Protein AF-A7BBU7-F1 (afdb_monomer_lite)

Sequence (141 aa):
MKSNTLKRTVIWMRGGRGLTESNDAAGSLNRAQTATRWTDEQGAQDFRNSAVRFFDSVDEMLADERAIFDTFQMNLADAVREAVNSEEANASVLEAINRALQSDPSVAVASSTAGTTSAPSAAPSTQPDDAPTAAGAMPEF

Foldseek 3Di:
DVVVVVVVVVVLVVVLVVLVVQLVVLVVVLVVLVDPPFDPDPVSVVVSVVSNVVSVVVNVVSVVVSVVSVVVVVVVVVVVVVVVVVVVVVVVLVVVLVVCVVVDVVVSVVSVVVPPPDDPPPDPDPDPPDDDDPPDDDDDD

Radius of gyration: 27.71 Å; chains: 1; bounding box: 63×30×77 Å

Organism: NCBI:txid411466

Secondary structure (DSSP, 8-state):
-HHHHHHHHHHHHHHHHHHHHHHHHHHHHHHHHHSS---S-HHHHHHHHHHHHHHHHHHHHHHHHHHHHHHHHHHHHHHHHHHHHHHHHHHHHHHHHHHHHHH-HHHHHHHHHHT---------------PPP-S--PPP-

pLDDT: mean 73.28, std 18.86, range [36.81, 94.38]

Structure (mmCIF, N/CA/C/O backbone):
data_AF-A7BBU7-F1
#
_entry.id   AF-A7BBU7-F1
#
loop_
_atom_site.group_PDB
_atom_site.id
_atom_site.type_symbol
_atom_site.label_atom_id
_atom_site.label_alt_id
_atom_site.label_comp_id
_atom_site.label_asym_id
_atom_site.label_entity_id
_atom_site.label_seq_id
_atom_site.pdbx_PDB_ins_code
_atom_site.Cartn_x
_atom_site.Cartn_y
_atom_site.Cartn_z
_atom_site.occupancy
_atom_site.B_iso_or_equiv
_atom_site.auth_seq_id
_atom_site.auth_comp_id
_atom_site.auth_asym_id
_atom_site.auth_atom_id
_atom_site.pdbx_PDB_model_num
ATOM 1 N N . MET A 1 1 ? -24.772 9.817 11.654 1.00 53.22 1 MET A N 1
ATOM 2 C CA . MET A 1 1 ? -23.517 9.024 11.605 1.00 53.22 1 MET A CA 1
ATOM 3 C C . MET A 1 1 ? -23.318 8.226 10.311 1.00 53.22 1 MET A C 1
ATOM 5 O O . MET A 1 1 ? -22.295 8.439 9.676 1.00 53.22 1 MET A O 1
ATOM 9 N N . LYS A 1 2 ? -24.272 7.400 9.843 1.00 51.81 2 LYS A N 1
ATOM 10 C CA . LYS A 1 2 ? -24.109 6.500 8.666 1.00 51.81 2 LYS A CA 1
ATOM 11 C C . LYS A 1 2 ? -23.491 7.117 7.391 1.00 51.81 2 LYS A C 1
ATOM 13 O O . LYS A 1 2 ? -22.656 6.485 6.756 1.00 51.81 2 LYS A O 1
ATOM 18 N N . SER A 1 3 ? -23.854 8.352 7.031 1.00 56.12 3 SER A N 1
ATOM 19 C CA . SER A 1 3 ? -23.372 9.011 5.798 1.00 56.12 3 SER A CA 1
ATOM 20 C C . SER A 1 3 ? -21.862 9.313 5.801 1.00 56.12 3 SER A C 1
ATOM 22 O O . SER A 1 3 ? -21.212 9.262 4.759 1.00 56.12 3 SER A O 1
ATOM 24 N N . ASN A 1 4 ? -21.271 9.573 6.972 1.00 57.69 4 ASN A N 1
ATOM 25 C CA . ASN A 1 4 ? -19.842 9.884 7.085 1.00 57.69 4 ASN A CA 1
ATOM 26 C C . ASN A 1 4 ? -18.980 8.608 7.006 1.00 57.69 4 ASN A C 1
ATOM 28 O O . ASN A 1 4 ? -17.923 8.597 6.380 1.00 57.69 4 ASN A O 1
ATOM 32 N N . THR A 1 5 ? -19.490 7.503 7.554 1.00 61.53 5 THR A N 1
ATOM 33 C CA . THR A 1 5 ? -18.863 6.176 7.486 1.00 61.53 5 THR A CA 1
ATOM 34 C C . THR A 1 5 ? -18.772 5.673 6.045 1.00 61.53 5 THR A C 1
ATOM 36 O O . THR A 1 5 ? -17.697 5.289 5.601 1.00 61.53 5 THR A O 1
ATOM 39 N N . LEU A 1 6 ? -19.861 5.784 5.276 1.00 64.38 6 LEU A N 1
ATOM 40 C CA . LEU A 1 6 ? -19.902 5.400 3.858 1.00 64.38 6 LEU A CA 1
ATOM 41 C C . LEU A 1 6 ? -18.917 6.203 2.994 1.00 64.38 6 LEU A C 1
ATOM 43 O O . LEU A 1 6 ? -18.191 5.624 2.187 1.00 64.38 6 LEU A O 1
ATOM 47 N N . LYS A 1 7 ? -18.852 7.528 3.181 1.00 68.81 7 LYS A N 1
ATOM 48 C CA . LYS A 1 7 ? -17.914 8.387 2.437 1.00 68.81 7 LYS A CA 1
ATOM 49 C C . LYS A 1 7 ? -16.459 8.049 2.743 1.00 68.81 7 LYS A C 1
ATOM 51 O O . LYS A 1 7 ? -15.654 7.974 1.817 1.00 68.81 7 LYS A O 1
ATOM 56 N N . ARG A 1 8 ? -16.135 7.791 4.015 1.00 64.50 8 ARG A N 1
ATOM 57 C CA . ARG A 1 8 ? -14.805 7.320 4.415 1.00 64.50 8 ARG A CA 1
ATOM 58 C C . ARG A 1 8 ? -14.486 6.013 3.697 1.00 64.50 8 ARG A C 1
ATOM 60 O O . ARG A 1 8 ? -13.502 5.974 2.969 1.00 64.50 8 ARG A O 1
ATOM 67 N N . THR A 1 9 ? -15.325 4.9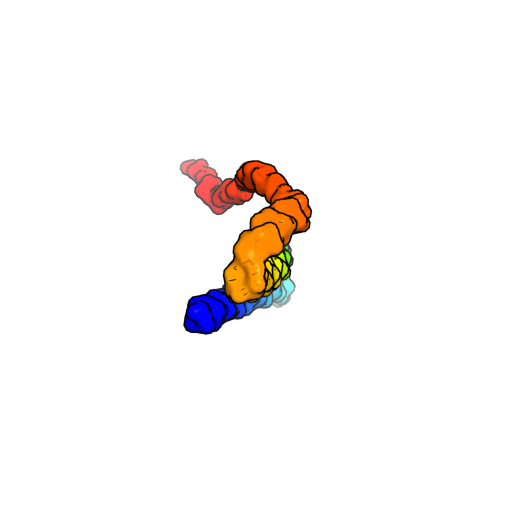85 3.815 1.00 69.25 9 THR A N 1
ATOM 68 C CA . THR A 1 9 ? -15.078 3.669 3.197 1.00 69.25 9 THR A CA 1
ATOM 69 C C . THR A 1 9 ? -14.809 3.754 1.690 1.00 69.25 9 THR A C 1
ATOM 71 O O . THR A 1 9 ? -13.935 3.052 1.194 1.00 69.25 9 THR A O 1
ATOM 74 N N . VAL A 1 10 ? -15.490 4.641 0.955 1.00 71.06 10 VAL A N 1
ATOM 75 C CA . VAL A 1 10 ? -15.272 4.824 -0.494 1.00 71.06 10 VAL A CA 1
ATOM 76 C C . VAL A 1 10 ? -13.920 5.471 -0.815 1.00 71.06 10 VAL A C 1
ATOM 78 O O . VAL A 1 10 ? -13.243 5.018 -1.738 1.00 71.06 10 VAL A O 1
ATOM 81 N N . ILE A 1 11 ? -13.510 6.499 -0.066 1.00 75.88 11 ILE A N 1
ATOM 82 C CA . ILE A 1 11 ? -12.192 7.137 -0.237 1.00 75.88 11 ILE A CA 1
ATOM 83 C C . ILE A 1 11 ? -11.077 6.130 0.092 1.00 75.88 11 ILE A C 1
ATOM 85 O O . ILE A 1 11 ? -10.124 5.999 -0.672 1.00 75.88 11 ILE A O 1
ATOM 89 N N . TRP A 1 12 ? -11.260 5.339 1.154 1.00 69.50 12 TRP A N 1
ATOM 90 C CA . TRP A 1 12 ? -10.340 4.275 1.576 1.00 69.50 12 TRP A CA 1
ATOM 91 C C . TRP A 1 12 ? -10.154 3.186 0.516 1.00 69.50 12 TRP A C 1
ATOM 93 O O . TRP A 1 12 ? -9.029 2.856 0.147 1.00 69.50 12 TRP A O 1
ATOM 103 N N . MET A 1 13 ? -11.255 2.673 -0.036 1.00 73.69 13 MET A N 1
ATOM 104 C CA . MET A 1 13 ? -11.215 1.638 -1.073 1.00 73.69 13 MET A CA 1
ATOM 105 C C . MET A 1 13 ? -10.573 2.137 -2.374 1.00 73.69 13 MET A C 1
ATOM 107 O O . MET A 1 13 ? -10.028 1.349 -3.143 1.00 73.69 13 MET A O 1
ATOM 111 N N . ARG A 1 14 ? -10.660 3.444 -2.642 1.00 77.31 14 ARG A N 1
ATOM 112 C CA . ARG A 1 14 ? -10.045 4.066 -3.815 1.00 77.31 14 ARG A CA 1
ATOM 113 C C . ARG A 1 14 ? -8.532 4.234 -3.647 1.00 77.31 14 ARG A C 1
ATOM 115 O O . ARG A 1 14 ? -7.822 4.003 -4.616 1.00 77.31 14 ARG A O 1
ATOM 122 N N . GLY A 1 15 ? -8.054 4.561 -2.442 1.00 77.75 15 GLY A N 1
ATOM 123 C CA . GLY A 1 15 ? -6.620 4.668 -2.137 1.00 77.75 15 GLY A CA 1
ATOM 124 C C . GLY A 1 15 ? -5.871 3.342 -2.306 1.00 77.75 15 GLY A C 1
ATOM 125 O O . GLY A 1 15 ?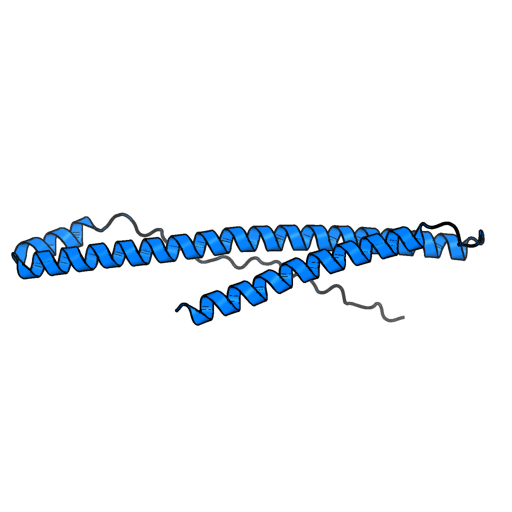 -4.935 3.266 -3.095 1.00 77.75 15 GLY A O 1
ATOM 126 N N . GLY A 1 16 ? -6.347 2.269 -1.660 1.00 81.00 16 GLY A N 1
ATOM 127 C CA . GLY A 1 16 ? -5.706 0.946 -1.758 1.00 81.00 16 GLY A CA 1
ATOM 128 C C . GLY A 1 16 ? -5.730 0.346 -3.172 1.00 81.00 16 GLY A C 1
ATOM 129 O O . GLY A 1 16 ? -4.763 -0.284 -3.606 1.00 81.00 16 GLY A O 1
ATOM 130 N N . ARG A 1 17 ? -6.804 0.590 -3.941 1.00 83.50 17 ARG A N 1
ATOM 131 C CA . ARG A 1 17 ? -6.847 0.213 -5.364 1.00 83.50 17 ARG A CA 1
ATOM 132 C C . ARG A 1 17 ? -5.833 0.994 -6.197 1.00 83.50 17 ARG A C 1
ATOM 134 O O . ARG A 1 17 ? -5.116 0.375 -6.969 1.00 83.50 17 ARG A O 1
ATOM 141 N N . GLY A 1 18 ? -5.717 2.306 -5.991 1.00 85.12 18 GLY A N 1
ATOM 142 C CA . GLY A 1 18 ? -4.743 3.130 -6.712 1.00 85.12 18 GLY A CA 1
ATOM 143 C C . GLY A 1 18 ? -3.292 2.702 -6.473 1.00 85.12 18 GLY A C 1
ATOM 144 O O . GLY A 1 18 ? -2.512 2.659 -7.421 1.00 85.12 18 GLY A O 1
ATOM 145 N N . LEU A 1 19 ? -2.939 2.319 -5.239 1.00 86.06 19 LEU A N 1
ATOM 146 C CA . LEU A 1 19 ? -1.612 1.766 -4.928 1.00 86.06 19 LEU A CA 1
ATOM 147 C C . LEU A 1 19 ? -1.361 0.437 -5.651 1.00 86.06 19 LEU A C 1
ATOM 149 O O . LEU A 1 19 ? -0.297 0.249 -6.232 1.00 86.06 19 LEU A O 1
ATOM 153 N N . THR A 1 20 ? -2.359 -0.452 -5.676 1.00 85.31 20 THR A N 1
ATOM 154 C CA . THR A 1 20 ? -2.272 -1.735 -6.398 1.00 85.31 20 THR A CA 1
ATOM 155 C C . THR A 1 20 ? -2.042 -1.515 -7.892 1.00 85.31 20 THR A C 1
ATOM 157 O O . THR A 1 20 ? -1.104 -2.057 -8.461 1.00 85.31 20 THR A O 1
ATOM 160 N N . GLU A 1 21 ? -2.864 -0.666 -8.510 1.00 89.19 21 GLU A N 1
ATOM 161 C CA . GLU A 1 21 ? -2.766 -0.341 -9.936 1.00 89.19 21 GLU A CA 1
ATOM 162 C C . GLU A 1 21 ? -1.413 0.305 -10.280 1.00 89.19 21 GLU A C 1
ATOM 164 O O . GLU A 1 21 ? -0.855 0.047 -11.346 1.00 89.19 21 GLU A O 1
ATOM 169 N N . SER A 1 22 ? -0.863 1.118 -9.371 1.00 87.00 22 SER A N 1
ATOM 170 C CA . SER A 1 22 ? 0.443 1.764 -9.554 1.00 87.00 22 SER A CA 1
ATOM 171 C C . SER A 1 22 ? 1.600 0.767 -9.469 1.00 87.00 22 SER A C 1
ATOM 173 O O . SER A 1 22 ? 2.512 0.829 -10.293 1.00 87.00 22 SER A O 1
ATOM 175 N N . ASN A 1 23 ? 1.554 -0.164 -8.512 1.00 88.19 23 ASN A N 1
ATOM 176 C CA . ASN A 1 23 ? 2.542 -1.235 -8.371 1.00 88.19 23 ASN A CA 1
ATOM 177 C C . ASN A 1 23 ? 2.526 -2.160 -9.608 1.00 88.19 23 ASN A C 1
ATOM 179 O O . ASN A 1 23 ? 3.554 -2.350 -10.256 1.00 88.19 23 ASN A O 1
ATOM 183 N N . ASP A 1 24 ? 1.339 -2.589 -10.054 1.00 89.56 24 ASP A N 1
ATOM 184 C CA . ASP A 1 24 ? 1.181 -3.389 -11.277 1.00 89.56 24 ASP A CA 1
ATOM 185 C C . ASP A 1 24 ? 1.740 -2.675 -12.524 1.00 89.56 24 ASP A C 1
ATOM 187 O O . ASP A 1 24 ? 2.385 -3.293 -13.383 1.00 89.56 24 ASP A O 1
ATOM 191 N N . ALA A 1 25 ? 1.513 -1.361 -12.633 1.00 90.25 25 ALA A N 1
ATOM 192 C CA . ALA A 1 25 ? 2.041 -0.547 -13.721 1.00 90.25 25 ALA A CA 1
ATOM 193 C C . ALA A 1 25 ? 3.575 -0.445 -13.677 1.00 90.25 25 ALA A C 1
ATOM 195 O O . ALA A 1 25 ? 4.215 -0.600 -14.722 1.00 90.25 25 ALA A O 1
ATOM 196 N N . ALA A 1 26 ? 4.172 -0.243 -12.497 1.00 88.00 26 ALA A N 1
ATOM 197 C CA . ALA A 1 26 ? 5.624 -0.209 -12.314 1.00 88.00 26 ALA A CA 1
ATOM 198 C C . ALA A 1 26 ? 6.269 -1.549 -12.708 1.00 88.00 26 ALA A C 1
ATOM 200 O O . ALA A 1 26 ? 7.167 -1.578 -13.555 1.00 88.00 26 ALA A O 1
ATOM 201 N N . GLY A 1 27 ? 5.733 -2.670 -12.216 1.00 86.06 27 GLY A N 1
ATOM 202 C CA . GLY A 1 27 ? 6.190 -4.007 -12.599 1.00 86.06 27 GLY A CA 1
ATOM 203 C C . GLY A 1 27 ? 5.993 -4.310 -14.093 1.00 86.06 27 GLY A C 1
ATOM 204 O O . GLY A 1 27 ? 6.814 -4.981 -14.727 1.00 86.06 27 GLY A O 1
ATOM 205 N N . SER A 1 28 ? 4.925 -3.801 -14.715 1.00 89.19 28 SER A N 1
ATOM 206 C CA . SER A 1 28 ? 4.730 -3.902 -16.168 1.00 89.19 28 SER A CA 1
ATOM 207 C C . SER A 1 28 ? 5.774 -3.103 -16.955 1.00 89.19 28 SER A C 1
ATOM 209 O O . SER A 1 28 ? 6.306 -3.608 -17.946 1.00 89.19 28 SER A O 1
ATOM 211 N N . LEU A 1 29 ? 6.090 -1.877 -16.527 1.00 87.44 29 LEU A N 1
ATOM 212 C CA . LEU A 1 29 ? 7.124 -1.048 -17.152 1.00 87.44 29 LEU A CA 1
ATOM 213 C C . LEU A 1 29 ? 8.501 -1.698 -17.024 1.00 87.44 29 LEU A C 1
ATOM 215 O O . LEU A 1 29 ? 9.220 -1.784 -18.019 1.00 87.44 29 LEU A O 1
ATOM 219 N N . ASN A 1 30 ? 8.829 -2.246 -15.854 1.00 86.44 30 ASN A N 1
ATOM 220 C CA . ASN A 1 30 ? 10.071 -2.981 -15.636 1.00 86.44 30 ASN A CA 1
ATOM 221 C C . ASN A 1 30 ? 10.213 -4.186 -16.586 1.00 86.44 30 ASN A C 1
ATOM 223 O O . ASN A 1 30 ? 11.223 -4.360 -17.275 1.00 86.44 30 ASN A O 1
AT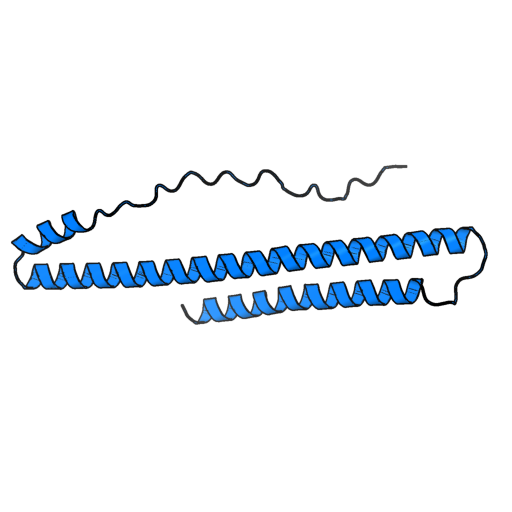OM 227 N N . ARG A 1 31 ? 9.151 -4.992 -16.718 1.00 87.00 31 ARG A N 1
ATOM 228 C CA . ARG A 1 31 ? 9.109 -6.105 -17.684 1.00 87.00 31 ARG A CA 1
ATOM 229 C C . ARG A 1 31 ? 9.298 -5.637 -19.129 1.00 87.00 31 ARG A C 1
ATOM 231 O O . ARG A 1 31 ? 9.938 -6.325 -19.919 1.00 87.00 31 ARG A O 1
ATOM 238 N N . ALA A 1 32 ? 8.801 -4.453 -19.481 1.00 86.44 32 ALA A N 1
ATOM 239 C CA . ALA A 1 32 ? 9.043 -3.871 -20.798 1.00 86.44 32 ALA A CA 1
ATOM 240 C C . ALA A 1 32 ? 10.508 -3.429 -20.991 1.00 86.44 32 ALA A C 1
ATOM 242 O O . ALA A 1 32 ? 11.061 -3.641 -22.068 1.00 86.44 32 ALA A O 1
ATOM 243 N N . GLN A 1 33 ? 11.167 -2.884 -19.959 1.00 85.00 33 GLN A N 1
ATOM 244 C CA . GLN A 1 33 ? 12.599 -2.538 -20.013 1.00 85.00 33 GLN A CA 1
ATOM 245 C C . GLN A 1 33 ? 13.497 -3.781 -20.131 1.00 85.00 33 GLN A C 1
ATOM 247 O O . GLN A 1 33 ? 14.576 -3.736 -20.724 1.00 85.00 33 GLN A O 1
ATOM 252 N N . THR A 1 34 ? 13.049 -4.921 -19.606 1.00 79.88 34 THR A N 1
ATOM 253 C CA . THR A 1 34 ? 13.787 -6.187 -19.700 1.00 79.88 34 THR A CA 1
ATOM 254 C C . THR A 1 34 ? 13.539 -6.946 -21.008 1.00 79.88 34 THR A C 1
ATOM 256 O O . THR A 1 34 ? 14.376 -7.776 -21.374 1.00 79.88 34 THR A O 1
ATOM 259 N N . ALA A 1 35 ? 12.469 -6.632 -21.749 1.00 76.06 35 ALA A N 1
ATOM 260 C CA . ALA A 1 35 ? 12.135 -7.265 -23.024 1.00 76.06 35 ALA A CA 1
ATOM 261 C C . ALA A 1 35 ? 13.105 -6.875 -24.166 1.00 76.06 35 ALA A C 1
ATOM 263 O O . ALA A 1 35 ? 13.517 -5.728 -24.336 1.00 76.06 35 ALA A O 1
ATOM 264 N N . THR A 1 36 ? 13.485 -7.869 -24.968 1.00 64.81 36 THR A N 1
ATOM 265 C CA . THR A 1 36 ? 14.678 -7.931 -25.836 1.00 64.81 36 THR A CA 1
ATOM 266 C C . THR A 1 36 ? 14.640 -7.060 -27.110 1.00 64.81 36 THR A C 1
ATOM 268 O O . THR A 1 36 ? 14.672 -7.571 -28.228 1.00 64.81 36 THR A O 1
ATOM 271 N N . ARG A 1 37 ? 14.577 -5.730 -26.992 1.00 75.19 37 ARG A N 1
ATOM 272 C CA . ARG A 1 37 ? 14.685 -4.808 -28.152 1.00 75.19 37 ARG A CA 1
ATOM 273 C C . ARG A 1 37 ? 15.762 -3.733 -28.014 1.00 75.19 37 ARG A C 1
ATOM 275 O O . ARG A 1 37 ? 15.856 -2.856 -28.867 1.00 75.19 37 ARG A O 1
ATOM 282 N N . TRP A 1 38 ? 16.566 -3.821 -26.963 1.00 83.50 38 TRP A N 1
ATOM 283 C CA . TRP A 1 38 ? 17.673 -2.907 -26.714 1.00 83.50 38 TRP A CA 1
ATOM 284 C C . TRP A 1 38 ? 18.860 -3.257 -27.592 1.00 83.50 38 TRP A C 1
ATOM 286 O O . TRP A 1 38 ? 19.127 -4.430 -27.845 1.00 83.50 38 TRP A O 1
ATOM 296 N N . THR A 1 39 ? 19.538 -2.225 -28.065 1.00 84.00 39 THR A N 1
ATOM 297 C CA . THR A 1 39 ? 20.749 -2.362 -28.857 1.00 84.00 39 THR A CA 1
ATOM 298 C C . THR A 1 39 ? 21.942 -2.695 -27.940 1.00 84.00 39 THR A C 1
ATOM 300 O O . THR A 1 39 ? 21.873 -2.494 -26.723 1.00 84.00 39 THR A O 1
ATOM 303 N N . ASP A 1 40 ? 23.019 -3.263 -28.488 1.00 85.19 40 ASP A N 1
ATOM 304 C CA . ASP A 1 40 ? 24.163 -3.756 -27.696 1.00 85.19 40 ASP A CA 1
ATOM 305 C C . ASP A 1 40 ? 25.180 -2.657 -27.333 1.00 85.19 40 ASP A C 1
ATOM 307 O O . ASP A 1 40 ? 26.173 -2.922 -26.652 1.00 85.19 40 ASP A O 1
ATOM 311 N N . GLU A 1 41 ? 24.960 -1.411 -27.761 1.00 91.75 41 GLU A N 1
ATOM 312 C CA . GLU A 1 41 ? 25.817 -0.291 -27.391 1.00 91.75 41 GLU A CA 1
ATOM 313 C C . GLU A 1 41 ? 25.814 -0.085 -25.875 1.00 91.75 41 GLU A C 1
ATOM 315 O O . GLU A 1 41 ? 24.769 -0.040 -25.221 1.00 91.75 41 GLU A O 1
ATOM 320 N N . GLN A 1 42 ? 27.009 0.122 -25.323 1.00 89.81 42 GLN A N 1
ATOM 321 C CA . GLN A 1 42 ? 27.222 0.233 -23.883 1.00 89.81 42 GLN A CA 1
ATOM 322 C C . GLN A 1 42 ? 26.297 1.263 -23.218 1.00 89.81 42 GLN A C 1
ATOM 324 O O . GLN A 1 42 ? 25.656 0.950 -22.221 1.00 89.81 42 GLN A O 1
ATOM 329 N N . GLY A 1 43 ? 26.131 2.448 -23.816 1.00 88.38 43 GLY A N 1
ATOM 330 C CA . GLY A 1 43 ? 25.239 3.478 -23.272 1.00 88.38 43 GLY A CA 1
ATOM 331 C C . GLY A 1 43 ? 23.761 3.062 -23.224 1.00 88.38 43 GLY A C 1
ATOM 332 O O . GLY A 1 43 ? 23.056 3.423 -22.283 1.00 88.38 43 GLY A O 1
ATOM 333 N N . ALA A 1 44 ? 23.289 2.268 -24.192 1.00 87.69 44 ALA A N 1
ATOM 334 C CA . ALA A 1 44 ? 21.921 1.749 -24.197 1.00 87.69 44 ALA A CA 1
ATOM 335 C C . ALA A 1 44 ? 21.724 0.684 -23.108 1.00 87.69 44 ALA A C 1
ATOM 337 O O . ALA A 1 44 ? 20.695 0.671 -22.430 1.00 87.69 44 ALA A O 1
ATOM 338 N N . GLN A 1 45 ? 22.730 -0.167 -22.888 1.00 90.06 45 GLN A N 1
ATOM 339 C CA . GLN A 1 45 ? 22.720 -1.159 -21.812 1.00 90.06 45 GLN A CA 1
ATOM 340 C C . GLN A 1 45 ? 22.804 -0.511 -20.423 1.00 90.06 45 GLN A C 1
ATOM 342 O O . GLN A 1 45 ? 22.069 -0.907 -19.518 1.00 90.06 45 GLN A O 1
ATOM 347 N N . ASP A 1 46 ? 23.634 0.518 -20.251 1.00 90.94 46 ASP A N 1
ATOM 348 C CA . ASP A 1 46 ? 23.753 1.264 -18.993 1.00 90.94 46 ASP A CA 1
ATOM 349 C C . ASP A 1 46 ? 22.444 1.983 -18.641 1.00 90.94 46 ASP A C 1
ATOM 351 O O . ASP A 1 46 ? 21.981 1.929 -17.494 1.00 90.94 46 ASP A O 1
ATOM 355 N N . PHE A 1 47 ? 21.796 2.594 -19.638 1.00 89.88 47 PHE A N 1
ATOM 356 C CA . PHE A 1 47 ? 20.478 3.197 -19.466 1.00 89.88 47 PHE A CA 1
ATOM 357 C C . PHE A 1 47 ? 19.415 2.151 -19.107 1.00 89.88 47 PHE A C 1
ATOM 359 O O . PHE A 1 47 ? 18.700 2.328 -18.122 1.00 89.88 47 PHE A O 1
ATOM 366 N N . ARG A 1 48 ? 19.350 1.028 -19.837 1.00 89.38 48 ARG A N 1
ATOM 367 C CA . ARG A 1 48 ? 18.433 -0.086 -19.541 1.00 89.38 48 ARG A CA 1
ATOM 368 C C . ARG A 1 48 ? 18.598 -0.582 -18.107 1.00 89.38 48 ARG A C 1
ATOM 370 O O . ARG A 1 48 ? 17.613 -0.715 -17.387 1.00 89.38 48 ARG A O 1
ATOM 377 N N . ASN A 1 49 ? 19.833 -0.840 -17.683 1.00 90.31 49 ASN A N 1
ATOM 378 C CA . ASN A 1 49 ? 20.124 -1.317 -16.332 1.00 90.31 49 ASN A CA 1
ATOM 379 C C . ASN A 1 49 ? 19.682 -0.304 -15.269 1.00 90.31 49 ASN A C 1
ATOM 381 O O . ASN A 1 49 ? 19.187 -0.695 -14.215 1.00 90.31 49 ASN A O 1
ATOM 385 N N . SER A 1 50 ? 19.834 0.991 -15.548 1.00 91.75 50 SER A N 1
ATOM 386 C CA . SER A 1 50 ? 19.376 2.058 -14.654 1.00 91.75 50 SER A CA 1
ATOM 387 C C . SER A 1 50 ? 17.848 2.129 -14.586 1.00 91.75 50 SER A C 1
ATOM 389 O O . SER A 1 50 ? 17.297 2.252 -13.496 1.00 91.75 50 SER A O 1
ATOM 391 N N . ALA A 1 51 ? 17.159 1.984 -15.721 1.00 88.00 51 ALA A N 1
ATOM 392 C CA . ALA A 1 51 ? 15.700 1.968 -15.783 1.00 88.00 51 ALA A CA 1
ATOM 393 C C . ALA A 1 51 ? 15.100 0.761 -15.044 1.00 88.00 51 ALA A C 1
ATOM 395 O O . ALA A 1 51 ? 14.143 0.928 -14.294 1.00 88.00 51 ALA A O 1
ATOM 396 N N . VAL A 1 52 ? 15.684 -0.433 -15.201 1.00 91.69 52 VAL A N 1
ATOM 397 C CA . VAL A 1 52 ? 15.269 -1.644 -14.469 1.00 91.69 52 VAL A CA 1
ATOM 398 C C . VAL A 1 52 ? 15.390 -1.431 -12.960 1.00 91.69 52 VAL A C 1
ATOM 400 O O . VAL A 1 52 ? 14.397 -1.550 -12.252 1.00 91.69 52 VAL A O 1
ATOM 403 N N . ARG A 1 53 ? 16.562 -0.993 -12.474 1.00 92.69 53 ARG A N 1
ATOM 404 C CA . ARG A 1 53 ? 16.762 -0.710 -11.040 1.00 92.69 53 ARG A CA 1
ATOM 405 C C . ARG A 1 53 ? 15.804 0.354 -10.507 1.00 92.69 53 ARG A C 1
ATOM 407 O O . ARG A 1 53 ? 15.351 0.252 -9.373 1.00 92.69 53 ARG A O 1
ATOM 414 N N . PHE A 1 54 ? 15.517 1.383 -11.303 1.00 93.06 54 PHE A N 1
ATOM 415 C CA . PHE A 1 54 ? 14.563 2.419 -10.923 1.00 93.06 54 PHE A CA 1
ATOM 416 C C . PHE A 1 54 ? 13.158 1.841 -10.736 1.00 93.06 54 PHE A C 1
ATOM 418 O O . PHE A 1 54 ? 12.545 2.070 -9.698 1.00 93.06 54 PHE A O 1
ATOM 425 N N . PHE A 1 55 ? 12.653 1.072 -11.706 1.00 90.19 55 PHE A N 1
ATOM 426 C CA . PHE A 1 55 ? 11.318 0.490 -11.589 1.00 90.19 55 PHE A CA 1
ATOM 427 C C . PHE A 1 55 ? 11.238 -0.600 -10.517 1.00 90.19 55 PHE A C 1
ATOM 429 O O . PHE A 1 55 ? 10.203 -0.681 -9.867 1.00 90.19 55 PHE A O 1
ATOM 436 N N . ASP A 1 56 ? 12.310 -1.361 -10.278 1.00 90.50 56 ASP A N 1
ATOM 437 C CA . ASP A 1 56 ? 12.400 -2.285 -9.137 1.00 90.50 56 ASP A CA 1
ATOM 438 C C . ASP A 1 56 ? 12.268 -1.531 -7.803 1.00 90.50 56 ASP A C 1
ATOM 440 O O . ASP A 1 56 ? 11.473 -1.909 -6.949 1.00 90.50 56 ASP A O 1
ATOM 444 N N . SER A 1 57 ? 12.985 -0.413 -7.641 1.00 94.38 57 SER A N 1
ATOM 445 C CA . SER A 1 57 ? 12.904 0.406 -6.424 1.00 94.38 57 SER A CA 1
ATOM 446 C C . SER A 1 57 ? 11.523 1.040 -6.228 1.00 94.38 57 SER A C 1
ATOM 448 O O . SER A 1 57 ? 11.045 1.134 -5.099 1.00 94.38 57 SER A O 1
ATOM 450 N N . VAL A 1 58 ? 10.869 1.473 -7.311 1.00 91.00 58 VAL A N 1
ATOM 451 C CA . VAL A 1 58 ? 9.496 1.999 -7.252 1.00 91.00 58 VAL A CA 1
ATOM 452 C C . VAL A 1 58 ? 8.500 0.897 -6.892 1.00 91.00 58 VAL A C 1
ATOM 454 O O . VAL A 1 58 ? 7.579 1.150 -6.119 1.00 91.00 58 VAL A O 1
ATOM 457 N N . ASP A 1 59 ? 8.673 -0.308 -7.436 1.00 88.38 59 ASP A N 1
ATOM 458 C CA . ASP A 1 59 ? 7.837 -1.468 -7.126 1.00 88.38 59 ASP A CA 1
ATOM 459 C C . ASP A 1 59 ? 7.918 -1.826 -5.633 1.00 88.38 59 ASP A C 1
ATOM 461 O O . ASP A 1 59 ? 6.883 -1.902 -4.970 1.00 88.38 59 ASP A O 1
ATOM 465 N N . GLU A 1 60 ? 9.136 -1.923 -5.088 1.00 90.94 60 GLU A N 1
ATOM 466 C CA . GLU A 1 60 ? 9.398 -2.190 -3.667 1.00 90.94 60 GLU A CA 1
ATOM 467 C C . GLU A 1 60 ? 8.806 -1.101 -2.758 1.00 90.94 60 GLU A C 1
ATOM 469 O O . GLU A 1 60 ? 8.036 -1.403 -1.849 1.00 90.94 60 GLU A O 1
ATOM 474 N N . MET A 1 61 ? 9.050 0.178 -3.064 1.00 93.94 61 MET A N 1
ATOM 475 C CA . MET A 1 61 ? 8.483 1.304 -2.310 1.00 93.94 61 MET A CA 1
ATOM 476 C C . MET A 1 61 ? 6.944 1.280 -2.296 1.00 93.94 61 MET A C 1
ATOM 478 O O . MET A 1 61 ? 6.323 1.557 -1.270 1.00 93.94 61 MET A O 1
ATOM 482 N N . LEU A 1 62 ? 6.303 0.966 -3.427 1.00 90.06 62 LEU A N 1
ATOM 483 C CA . LEU A 1 62 ? 4.841 0.880 -3.501 1.00 90.06 62 LEU A CA 1
ATOM 484 C C . LEU A 1 62 ? 4.293 -0.339 -2.745 1.00 90.06 62 LEU A C 1
ATOM 486 O O 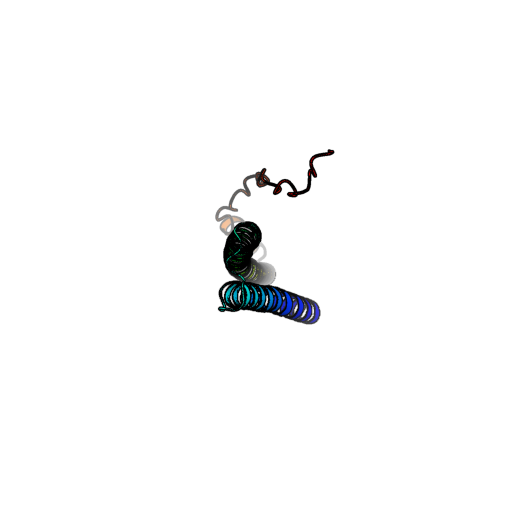. LEU A 1 62 ? 3.185 -0.268 -2.204 1.00 90.06 62 LEU A O 1
ATOM 490 N N . ALA A 1 63 ? 5.046 -1.439 -2.694 1.00 88.00 63 ALA A N 1
ATOM 491 C CA . ALA A 1 63 ? 4.705 -2.599 -1.881 1.00 88.00 63 ALA A CA 1
ATOM 492 C C . ALA A 1 63 ? 4.788 -2.277 -0.377 1.00 88.00 63 ALA A C 1
ATOM 494 O O . ALA A 1 63 ? 3.869 -2.623 0.371 1.00 88.00 63 ALA A O 1
ATOM 495 N N . ASP A 1 64 ? 5.820 -1.547 0.049 1.00 91.69 64 ASP A N 1
ATOM 496 C CA . ASP A 1 64 ? 5.970 -1.079 1.431 1.00 91.69 64 ASP A CA 1
ATOM 497 C C . ASP A 1 64 ? 4.844 -0.115 1.831 1.00 91.69 64 ASP A C 1
ATOM 499 O O . ASP A 1 64 ? 4.189 -0.305 2.860 1.00 91.69 64 ASP A O 1
ATOM 503 N N . GLU A 1 65 ? 4.539 0.876 0.987 1.00 91.31 65 GLU A N 1
ATOM 504 C CA . GLU A 1 65 ? 3.444 1.825 1.228 1.00 91.31 65 GLU A CA 1
ATOM 505 C C . GLU A 1 65 ? 2.094 1.102 1.345 1.00 91.31 65 GLU A C 1
ATOM 507 O O . GLU A 1 65 ? 1.258 1.435 2.191 1.00 91.31 65 GLU A O 1
ATOM 512 N N . ARG A 1 66 ? 1.880 0.054 0.541 1.00 87.69 66 ARG A N 1
ATOM 513 C CA . ARG A 1 66 ? 0.691 -0.794 0.653 1.00 87.69 66 ARG A CA 1
ATOM 514 C C . ARG A 1 66 ? 0.623 -1.494 2.012 1.00 87.69 66 ARG A C 1
ATOM 516 O O . ARG A 1 66 ? -0.444 -1.502 2.623 1.00 87.69 66 ARG A O 1
ATOM 523 N N . ALA A 1 67 ? 1.729 -2.051 2.499 1.00 87.94 67 ALA A N 1
ATOM 524 C CA . ALA A 1 67 ? 1.769 -2.714 3.802 1.00 87.94 67 ALA A CA 1
ATOM 525 C C . ALA A 1 67 ? 1.488 -1.735 4.961 1.00 87.94 67 ALA A C 1
ATOM 527 O O . ALA A 1 67 ? 0.759 -2.068 5.905 1.00 87.94 67 ALA A O 1
ATOM 528 N N . ILE A 1 68 ? 2.004 -0.505 4.869 1.00 90.38 68 ILE A N 1
ATOM 529 C CA . ILE A 1 68 ? 1.700 0.581 5.812 1.00 90.38 68 ILE A CA 1
ATOM 530 C C . ILE A 1 68 ? 0.208 0.918 5.767 1.00 90.38 68 ILE A C 1
ATOM 532 O O . ILE A 1 68 ? -0.440 1.003 6.814 1.00 90.38 68 ILE A O 1
ATOM 536 N N . PHE A 1 69 ? -0.360 1.066 4.569 1.00 88.94 69 PHE A N 1
ATOM 537 C CA . PHE A 1 69 ? -1.775 1.373 4.389 1.00 88.94 69 PHE A CA 1
ATOM 538 C C . PHE A 1 69 ? -2.685 0.274 4.961 1.00 88.94 69 PHE A C 1
ATOM 540 O O . PHE A 1 69 ? -3.654 0.587 5.657 1.00 88.94 69 PHE A O 1
ATOM 547 N N . ASP A 1 70 ? -2.356 -1.000 4.739 1.00 85.88 70 ASP A N 1
ATOM 548 C CA . ASP A 1 70 ? -3.092 -2.147 5.286 1.00 85.88 70 ASP A CA 1
ATOM 549 C C . ASP A 1 70 ? -3.012 -2.184 6.826 1.00 85.88 70 ASP A C 1
ATOM 551 O O . ASP A 1 70 ? -4.021 -2.385 7.511 1.00 85.88 70 ASP A O 1
ATOM 555 N N . THR A 1 71 ? -1.840 -1.890 7.396 1.00 90.88 71 THR A N 1
ATOM 556 C CA . THR A 1 71 ? -1.654 -1.786 8.854 1.00 90.88 71 THR A CA 1
ATOM 557 C C . THR A 1 71 ? -2.466 -0.634 9.442 1.00 90.88 71 THR A C 1
ATOM 559 O O . THR A 1 71 ? -3.162 -0.795 10.448 1.00 90.88 71 THR A O 1
ATOM 562 N N . PHE A 1 72 ? -2.428 0.535 8.798 1.00 88.19 72 PHE A N 1
ATOM 563 C CA . PHE A 1 72 ? -3.239 1.679 9.195 1.00 88.19 72 PHE A CA 1
ATOM 564 C C . PHE A 1 72 ? -4.734 1.333 9.171 1.00 88.19 72 PHE A C 1
ATOM 566 O O . PHE A 1 72 ? -5.464 1.704 10.093 1.00 88.19 72 PHE A O 1
ATOM 573 N N . GLN A 1 73 ? -5.199 0.598 8.156 1.00 84.94 73 GLN A N 1
ATOM 574 C CA . GLN A 1 73 ? -6.590 0.150 8.090 1.00 84.94 73 GLN A CA 1
ATOM 575 C C . GLN A 1 73 ? -6.973 -0.741 9.267 1.00 84.94 73 GLN A C 1
ATOM 577 O O . GLN A 1 73 ? -8.036 -0.528 9.855 1.00 84.94 73 GLN A O 1
ATOM 582 N N . MET A 1 74 ? -6.125 -1.709 9.620 1.00 87.06 74 MET A N 1
ATOM 583 C CA . MET A 1 74 ? -6.370 -2.592 10.759 1.00 87.06 74 MET A CA 1
ATOM 584 C C . MET A 1 74 ? -6.476 -1.788 12.059 1.00 87.06 74 MET A C 1
ATOM 586 O O . MET A 1 74 ? -7.490 -1.867 12.754 1.00 87.06 74 MET A O 1
ATOM 590 N N . ASN A 1 75 ? -5.501 -0.912 12.313 1.00 89.06 75 ASN A N 1
ATOM 591 C CA . ASN A 1 75 ? -5.485 -0.055 13.499 1.00 89.06 75 ASN A CA 1
ATOM 592 C C . ASN A 1 75 ? -6.705 0.876 13.563 1.00 89.06 75 ASN A C 1
ATOM 594 O O . ASN A 1 75 ? -7.294 1.067 14.626 1.00 89.06 75 ASN A O 1
ATOM 598 N N . LEU A 1 76 ? -7.125 1.446 12.428 1.00 86.38 76 LEU A N 1
ATOM 599 C CA . LEU A 1 76 ? -8.311 2.295 12.372 1.00 86.38 76 LEU A CA 1
ATOM 600 C C . LEU A 1 76 ? -9.592 1.502 12.665 1.00 86.38 76 LEU A C 1
ATOM 602 O O . LEU A 1 76 ? -10.472 2.004 13.365 1.00 86.38 76 LEU A O 1
ATOM 606 N N . ALA A 1 77 ? -9.723 0.292 12.117 1.00 83.44 77 ALA A N 1
ATOM 607 C CA . ALA A 1 77 ? -10.880 -0.564 12.359 1.00 83.44 77 ALA A CA 1
ATOM 608 C C . ALA A 1 77 ? -10.983 -0.959 13.839 1.00 83.44 77 ALA A C 1
ATOM 610 O O . ALA A 1 77 ? -12.078 -0.920 14.406 1.00 83.44 77 ALA A O 1
ATOM 611 N N . ASP A 1 78 ? -9.851 -1.265 14.469 1.00 86.06 78 ASP A N 1
ATOM 612 C CA . ASP A 1 78 ? -9.780 -1.588 15.891 1.00 86.06 78 ASP A CA 1
ATOM 613 C C . ASP A 1 78 ? -10.111 -0.374 16.762 1.00 86.06 78 ASP A C 1
ATOM 615 O O . ASP A 1 78 ? -10.962 -0.476 17.644 1.00 86.06 78 ASP A O 1
ATOM 619 N N . ALA A 1 79 ? -9.554 0.801 16.454 1.00 83.81 79 ALA A N 1
ATOM 620 C CA . ALA A 1 79 ? -9.871 2.038 17.166 1.00 83.81 79 ALA A CA 1
ATOM 621 C C . ALA A 1 79 ? -11.361 2.410 17.064 1.00 83.81 79 ALA A C 1
ATOM 623 O O . ALA A 1 79 ? -11.966 2.853 18.039 1.00 83.81 79 ALA A O 1
ATOM 624 N N . VAL A 1 80 ? -11.981 2.214 15.894 1.00 83.56 80 VAL A N 1
ATOM 625 C CA . VAL A 1 80 ? -13.425 2.435 15.720 1.00 83.56 80 VAL A CA 1
ATOM 626 C C . VAL A 1 80 ? -14.236 1.424 16.528 1.00 83.56 80 VAL A C 1
ATOM 628 O O . VAL A 1 80 ? -15.218 1.814 17.155 1.00 83.56 80 VAL A O 1
ATOM 631 N N . ARG A 1 81 ? -13.846 0.144 16.529 1.00 85.44 81 ARG A N 1
ATOM 632 C CA . ARG A 1 81 ? -14.528 -0.891 17.317 1.00 85.44 81 ARG A CA 1
ATOM 633 C C . ARG A 1 81 ? -14.458 -0.578 18.810 1.00 85.44 81 ARG A C 1
ATOM 635 O O . ARG A 1 81 ? -15.481 -0.639 19.481 1.00 85.44 81 ARG A O 1
ATOM 642 N N . GLU A 1 82 ? -13.285 -0.195 19.300 1.00 91.50 82 GLU A N 1
ATOM 643 C CA . GLU A 1 82 ? -13.079 0.165 20.702 1.00 91.50 82 GLU A CA 1
ATOM 644 C C . GLU A 1 82 ? -13.908 1.390 21.102 1.00 91.50 82 GLU A C 1
ATOM 646 O O . GLU A 1 82 ? -14.590 1.376 22.124 1.00 91.50 82 GLU A O 1
ATOM 651 N N . ALA A 1 83 ? -13.938 2.423 20.255 1.00 83.25 83 ALA A N 1
ATOM 652 C CA . ALA A 1 83 ? -14.757 3.606 20.501 1.00 83.25 83 ALA A CA 1
ATOM 653 C C . ALA A 1 83 ? -16.256 3.269 20.591 1.00 83.25 83 ALA A C 1
ATOM 655 O O . ALA A 1 83 ? -16.938 3.767 21.484 1.00 83.25 83 ALA A O 1
ATOM 656 N N . VAL A 1 84 ? -16.763 2.405 19.702 1.00 87.00 84 VAL A N 1
ATOM 657 C CA . VAL A 1 84 ? -18.167 1.960 19.731 1.00 87.00 84 VAL A CA 1
ATOM 658 C C . VAL A 1 84 ? -18.464 1.140 20.988 1.00 87.00 84 VAL A C 1
ATOM 660 O O . VAL A 1 84 ? -19.463 1.398 21.653 1.00 87.00 84 VAL A O 1
ATOM 663 N N . ASN A 1 85 ? -17.588 0.201 21.354 1.00 85.50 85 ASN A N 1
ATOM 664 C CA . ASN A 1 85 ? -17.751 -0.599 22.571 1.00 85.50 85 ASN A CA 1
ATOM 665 C C . ASN A 1 85 ? -17.759 0.281 23.832 1.00 85.50 85 ASN A C 1
ATOM 667 O O . ASN A 1 85 ? -18.563 0.065 24.736 1.00 85.50 85 ASN A O 1
ATOM 671 N N . SER A 1 86 ? -16.888 1.293 23.885 1.00 87.12 86 SER A N 1
ATOM 672 C CA . SER A 1 86 ? -16.843 2.258 24.986 1.00 87.12 86 SER A CA 1
ATOM 673 C C . SER A 1 86 ? -18.113 3.113 25.057 1.00 87.12 86 SER A C 1
ATOM 675 O O . SER A 1 86 ? -18.638 3.344 26.147 1.00 87.12 86 SER A O 1
ATOM 677 N N . GLU A 1 87 ? -18.650 3.546 23.912 1.00 87.69 87 GLU A N 1
ATOM 678 C CA . GLU A 1 87 ? -19.922 4.276 23.845 1.00 87.69 87 GLU A CA 1
ATOM 679 C C . GLU A 1 87 ? -21.088 3.422 24.372 1.00 87.69 87 GLU A C 1
ATOM 681 O O . GLU A 1 87 ? -21.882 3.899 25.184 1.00 87.69 87 GLU A O 1
ATOM 686 N N . GLU A 1 88 ? -21.155 2.148 23.980 1.00 87.62 88 GLU A N 1
ATOM 687 C CA . GLU A 1 88 ? -22.186 1.211 24.439 1.00 87.62 88 GLU A CA 1
ATOM 688 C C . GLU A 1 88 ? -22.070 0.910 25.942 1.00 87.62 88 GLU A C 1
ATOM 690 O O . GLU A 1 88 ? -23.068 0.951 26.668 1.00 87.62 88 GLU A O 1
ATOM 695 N N . ALA A 1 89 ? -20.851 0.690 26.443 1.00 82.75 89 ALA A N 1
ATOM 696 C CA . ALA A 1 89 ? -20.602 0.500 27.869 1.00 82.75 89 ALA A CA 1
ATOM 697 C C . ALA A 1 89 ? -21.027 1.733 28.685 1.00 82.75 89 ALA A C 1
ATOM 699 O O . ALA A 1 89 ? -21.720 1.603 29.697 1.00 82.75 89 ALA A O 1
ATOM 700 N N . ASN A 1 90 ? -20.683 2.937 28.217 1.00 82.12 90 ASN A N 1
ATOM 701 C CA . ASN A 1 90 ? -21.110 4.183 28.852 1.00 82.12 90 ASN A CA 1
ATOM 702 C C . ASN A 1 90 ? -22.638 4.334 28.849 1.00 82.12 90 ASN A C 1
ATOM 704 O O . ASN A 1 90 ? -23.208 4.739 29.863 1.00 82.12 90 ASN A O 1
ATOM 708 N N . ALA A 1 91 ? -23.316 3.980 27.753 1.00 85.44 91 ALA A N 1
ATOM 709 C CA . ALA A 1 91 ? -24.776 3.996 27.691 1.00 85.44 91 ALA A CA 1
ATOM 710 C C . ALA A 1 91 ? -25.399 3.045 28.729 1.00 85.44 91 ALA A C 1
ATOM 712 O O . ALA A 1 91 ? -26.289 3.455 29.474 1.00 85.44 91 ALA A O 1
ATOM 713 N N . SER A 1 92 ? -24.876 1.821 28.858 1.00 82.88 92 SER A N 1
ATOM 714 C CA . SER A 1 92 ? -25.347 0.853 29.857 1.00 82.88 92 SER A CA 1
ATOM 715 C C . SER A 1 92 ? -25.159 1.348 31.295 1.00 82.88 92 SER A C 1
ATOM 717 O O . SER A 1 92 ? -26.051 1.173 32.129 1.00 82.88 92 SER A O 1
ATOM 719 N N . VAL A 1 93 ? -24.030 1.999 31.594 1.00 83.75 93 VAL A N 1
ATOM 720 C CA . VAL A 1 93 ? -23.779 2.597 32.914 1.00 83.75 93 VAL A CA 1
ATOM 721 C C . VAL A 1 93 ? -24.778 3.719 33.200 1.00 83.75 93 VAL A C 1
ATOM 723 O O . VAL A 1 93 ? -25.356 3.766 34.288 1.00 83.75 93 VAL A O 1
ATOM 726 N N . LEU A 1 94 ? -25.028 4.602 32.230 1.00 89.25 94 LEU A N 1
ATOM 727 C CA . LEU A 1 94 ? -25.995 5.691 32.380 1.00 89.25 94 LEU A CA 1
ATOM 728 C C . LEU A 1 94 ? -27.423 5.170 32.599 1.00 89.25 94 LEU A C 1
ATOM 730 O O . LEU A 1 94 ? -28.145 5.714 33.436 1.00 89.25 94 LEU A O 1
ATOM 734 N N . GLU A 1 95 ? -27.825 4.100 31.913 1.00 85.88 95 GLU A N 1
ATOM 735 C CA . GLU A 1 95 ? -29.120 3.446 32.137 1.00 85.88 95 GLU A CA 1
ATOM 736 C C . GLU A 1 95 ? -29.232 2.843 33.541 1.00 85.88 95 GLU A C 1
ATOM 738 O O . GLU A 1 95 ? -30.257 3.014 34.208 1.00 85.88 95 GLU A O 1
ATOM 743 N N . ALA A 1 96 ? -28.177 2.181 34.023 1.00 80.31 96 ALA A N 1
ATOM 744 C CA . ALA A 1 96 ? -28.140 1.619 35.370 1.00 80.31 96 ALA A CA 1
ATOM 745 C C . ALA A 1 96 ? -28.242 2.712 36.446 1.00 80.31 96 ALA A C 1
ATOM 747 O O . ALA A 1 96 ? -29.030 2.577 37.384 1.00 80.31 96 ALA A O 1
ATOM 748 N N . ILE A 1 97 ? -27.512 3.823 36.281 1.00 81.69 97 ILE A N 1
ATOM 749 C CA . ILE A 1 97 ? -27.600 4.994 37.168 1.00 81.69 97 ILE A CA 1
ATOM 750 C C . ILE A 1 97 ? -29.017 5.571 37.154 1.00 81.69 97 ILE A C 1
ATOM 752 O O . ILE A 1 97 ? -29.580 5.847 38.212 1.00 81.69 97 ILE A O 1
ATOM 756 N N . ASN A 1 98 ? -29.616 5.729 35.972 1.00 84.12 98 ASN A N 1
ATOM 757 C CA . ASN A 1 98 ? -30.970 6.259 35.843 1.00 84.12 98 ASN A CA 1
ATOM 758 C C . ASN A 1 98 ? -31.989 5.354 36.556 1.00 84.12 98 ASN A C 1
ATOM 760 O O . ASN A 1 98 ? -32.803 5.830 37.347 1.00 84.12 98 ASN A O 1
ATOM 764 N N . ARG A 1 99 ? -31.885 4.034 36.367 1.00 82.81 99 ARG A N 1
ATOM 765 C CA . ARG A 1 99 ? -32.737 3.059 37.055 1.00 82.81 99 ARG A CA 1
ATOM 766 C C . ARG A 1 99 ? -32.534 3.087 38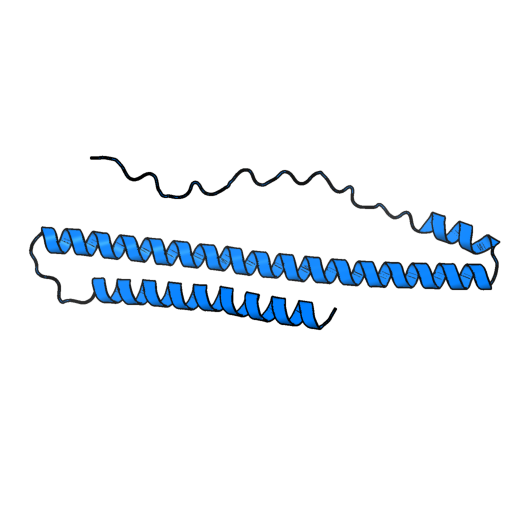.572 1.00 82.81 99 ARG A C 1
ATOM 768 O O . ARG A 1 99 ? -33.519 3.017 39.303 1.00 82.81 99 ARG A O 1
ATOM 775 N N . ALA A 1 100 ? -31.299 3.238 39.051 1.00 77.94 100 ALA A N 1
ATOM 776 C CA . ALA A 1 100 ? -31.007 3.371 40.477 1.00 77.94 100 ALA A CA 1
ATOM 777 C C . ALA A 1 100 ? -31.632 4.645 41.068 1.00 77.94 100 ALA A C 1
ATOM 779 O O . ALA A 1 100 ? -32.318 4.559 42.080 1.00 77.94 100 ALA A O 1
ATOM 780 N N . LEU A 1 101 ? -31.496 5.798 40.401 1.00 80.00 101 LEU A N 1
ATOM 781 C CA . LEU A 1 101 ? -32.112 7.064 40.825 1.00 80.00 101 LEU A CA 1
ATOM 782 C C . LEU A 1 101 ? -33.645 6.995 40.895 1.00 80.00 101 LEU A C 1
ATOM 784 O O . LEU A 1 101 ? -34.239 7.609 41.777 1.00 80.00 101 LEU A O 1
ATOM 788 N N . GLN A 1 102 ? -34.283 6.249 39.989 1.00 81.12 102 GLN A N 1
ATOM 789 C CA . GLN A 1 102 ? -35.734 6.029 40.011 1.00 81.12 102 GLN A CA 1
ATOM 790 C C . GLN A 1 102 ? -36.188 5.060 41.115 1.00 81.12 102 GLN A C 1
ATOM 792 O O . GLN A 1 102 ? -37.346 5.112 41.522 1.00 81.12 102 GLN A O 1
ATOM 797 N N . SER A 1 103 ? -35.305 4.165 41.570 1.00 74.44 103 SER A N 1
ATOM 798 C CA . SER A 1 103 ? -35.640 3.093 42.518 1.00 74.44 103 SER A CA 1
ATOM 799 C C . SER A 1 103 ? -35.322 3.469 43.969 1.00 74.44 103 SER A C 1
ATOM 801 O O . SER A 1 103 ? -36.139 3.215 44.848 1.00 74.44 103 SER A O 1
ATOM 803 N N . ASP A 1 104 ? -34.152 4.068 44.222 1.00 64.75 104 ASP A N 1
ATOM 804 C CA . ASP A 1 104 ? -33.726 4.610 45.519 1.00 64.75 104 ASP A CA 1
ATOM 805 C C . ASP A 1 104 ? -32.487 5.524 45.326 1.00 64.75 104 ASP A C 1
ATOM 807 O O . ASP A 1 104 ? -31.424 5.044 44.906 1.00 64.75 104 ASP A O 1
ATOM 811 N N . PRO A 1 105 ? -32.559 6.834 45.637 1.00 58.94 105 PRO A N 1
ATOM 812 C CA . PRO A 1 105 ? -31.461 7.780 45.403 1.00 58.94 105 PRO A CA 1
ATOM 813 C C . PRO A 1 105 ? -30.175 7.443 46.180 1.00 58.94 105 PRO A C 1
ATOM 815 O O . PRO A 1 105 ? -29.089 7.875 45.792 1.00 58.94 105 PRO A O 1
ATOM 818 N N . SER A 1 106 ? -30.271 6.637 47.240 1.00 57.53 106 SER A N 1
ATOM 819 C CA . SER A 1 106 ? -29.146 6.241 48.097 1.00 57.53 106 SER A CA 1
ATOM 820 C C . SER A 1 106 ? -28.213 5.216 47.427 1.00 57.53 106 SER A C 1
ATOM 822 O O . SER A 1 106 ? -27.017 5.182 47.711 1.00 57.53 106 SER A O 1
ATOM 824 N N . VAL A 1 107 ? -28.738 4.396 46.504 1.00 57.06 107 VAL A N 1
ATOM 825 C CA . VAL A 1 107 ? -27.999 3.319 45.805 1.00 57.06 107 VAL A CA 1
ATOM 826 C C . VAL A 1 107 ? -27.233 3.845 44.583 1.00 57.06 107 VAL A C 1
ATOM 828 O O . VAL A 1 107 ? -26.178 3.313 44.221 1.00 57.06 107 VAL A O 1
ATOM 831 N N . ALA A 1 108 ? -27.712 4.933 43.973 1.00 53.62 108 ALA A N 1
ATOM 832 C CA . ALA A 1 108 ? -27.056 5.570 42.830 1.00 53.62 108 ALA A CA 1
ATOM 833 C C . ALA A 1 108 ? -25.634 6.061 43.170 1.00 53.62 108 ALA A C 1
ATOM 835 O O . ALA A 1 108 ? -24.713 5.875 42.377 1.00 53.62 108 ALA A O 1
ATOM 836 N N . VAL A 1 109 ? -25.437 6.597 44.382 1.00 54.19 109 VAL A N 1
ATOM 837 C CA . VAL A 1 109 ? -24.144 7.126 44.861 1.00 54.19 109 VAL A CA 1
ATOM 838 C C . VAL A 1 109 ? -23.092 6.018 45.040 1.00 54.19 109 VAL A C 1
ATOM 840 O O . VAL A 1 109 ? -21.907 6.240 44.790 1.00 54.19 109 VAL A O 1
ATOM 843 N N . ALA A 1 110 ? -23.513 4.804 45.411 1.00 52.78 110 ALA A N 1
ATOM 844 C CA . ALA A 1 110 ? -22.626 3.646 45.560 1.00 52.78 110 ALA A CA 1
ATOM 845 C C . ALA A 1 110 ? -22.240 3.001 44.213 1.00 52.78 110 ALA A C 1
ATOM 847 O O . ALA A 1 110 ? -21.154 2.442 44.077 1.00 52.78 110 ALA A O 1
ATOM 848 N N . SER A 1 111 ? -23.098 3.102 43.193 1.00 52.00 111 SER A N 1
ATOM 849 C CA . SER A 1 111 ? -22.792 2.577 41.852 1.00 52.00 111 SER A CA 1
ATOM 850 C C . SER A 1 111 ? -21.798 3.468 41.097 1.00 52.00 111 SER A C 1
ATOM 852 O O . SER A 1 111 ? -20.945 2.961 40.373 1.00 52.00 111 SER A O 1
ATOM 854 N N . SER A 1 112 ? -21.835 4.787 41.321 1.00 50.28 112 SER A N 1
ATOM 855 C CA . SER A 1 112 ? -20.850 5.729 40.768 1.00 50.28 112 SER A CA 1
ATOM 856 C C . SER A 1 112 ? -19.430 5.552 41.321 1.00 50.28 112 SER A C 1
ATOM 858 O O . SER A 1 112 ? -18.470 5.899 40.640 1.00 50.28 112 SER A O 1
ATOM 860 N N . THR A 1 113 ? -19.269 5.001 42.527 1.00 48.72 113 THR A N 1
ATOM 861 C CA . THR A 1 113 ? -17.951 4.764 43.145 1.00 48.72 113 THR A CA 1
ATOM 862 C C . THR A 1 113 ? -17.379 3.377 42.846 1.00 48.72 113 THR A C 1
ATOM 864 O O . THR A 1 113 ? -16.171 3.194 42.945 1.00 48.72 113 THR A O 1
ATOM 867 N N . ALA A 1 114 ? -18.206 2.414 42.427 1.00 47.81 114 ALA A N 1
ATOM 868 C CA . ALA A 1 114 ? -17.758 1.082 42.012 1.00 47.81 114 ALA A CA 1
ATOM 869 C C . ALA A 1 114 ? -17.243 1.026 40.556 1.00 47.81 114 ALA A C 1
ATOM 871 O O . ALA A 1 114 ? -16.575 0.067 40.180 1.00 47.81 114 ALA A O 1
ATOM 872 N N . GLY A 1 115 ? -17.517 2.056 39.743 1.00 42.28 115 GLY A N 1
ATOM 873 C CA . GLY A 1 115 ? -17.078 2.165 38.345 1.00 42.28 115 GLY A CA 1
ATOM 874 C C . GLY A 1 115 ? -15.651 2.689 38.134 1.00 42.28 115 GLY A C 1
ATOM 875 O O . GLY A 1 115 ? -15.239 2.879 36.993 1.00 42.28 115 GLY A O 1
ATOM 876 N N . THR A 1 116 ? -14.866 2.929 39.191 1.00 45.03 116 THR A N 1
ATOM 877 C CA . THR A 1 116 ? -13.458 3.340 39.059 1.00 45.03 116 THR A CA 1
ATOM 878 C C . THR A 1 116 ? -12.545 2.138 38.811 1.00 45.03 116 THR A C 1
ATOM 880 O O . THR A 1 116 ? -11.632 1.864 39.588 1.00 45.03 116 THR A O 1
ATOM 883 N N . THR A 1 117 ? -12.767 1.390 37.735 1.00 43.12 117 THR A N 1
ATOM 884 C CA . THR A 1 117 ? -11.707 0.550 37.171 1.00 43.12 117 THR A CA 1
ATOM 885 C C . THR A 1 117 ? -10.896 1.419 36.227 1.00 43.12 117 THR A C 1
ATOM 887 O O . THR A 1 117 ? -11.345 1.733 35.131 1.00 43.12 117 THR A O 1
ATOM 890 N N . SER A 1 118 ? -9.746 1.862 36.737 1.00 44.34 118 SER A N 1
ATOM 891 C CA . SER A 1 118 ? -8.584 2.421 36.044 1.00 44.34 118 SER A CA 1
ATOM 892 C C . SER A 1 118 ? -8.827 2.907 34.613 1.00 44.34 118 SER A C 1
ATOM 894 O O . SER A 1 118 ? -8.749 2.134 33.661 1.00 44.34 118 SER A O 1
ATOM 896 N N . ALA A 1 119 ? -9.015 4.218 34.456 1.00 41.41 119 ALA A N 1
ATOM 897 C CA . ALA A 1 119 ? -8.734 4.864 33.181 1.00 41.41 119 ALA A CA 1
ATOM 898 C C . ALA A 1 119 ? -7.287 4.518 32.778 1.00 41.41 119 ALA A C 1
ATOM 900 O O . ALA A 1 119 ? -6.384 4.687 33.608 1.00 41.41 119 ALA A O 1
ATOM 901 N N . PRO A 1 120 ? -7.018 4.039 31.551 1.00 40.88 120 PRO A N 1
ATOM 902 C CA . PRO A 1 120 ? -5.648 3.990 31.085 1.00 40.88 120 PRO A CA 1
ATOM 903 C C . PRO A 1 120 ? -5.175 5.441 30.999 1.00 40.88 120 PRO A C 1
ATOM 905 O O . PRO A 1 120 ? -5.755 6.249 30.272 1.00 40.88 120 PRO A O 1
ATOM 908 N N . SER A 1 121 ? -4.155 5.792 31.787 1.00 40.81 121 SER A N 1
ATOM 909 C CA . SER A 1 121 ? -3.426 7.046 31.615 1.00 40.81 121 SER A CA 1
ATOM 910 C C . SER A 1 121 ? -3.012 7.143 30.154 1.00 40.81 121 SER A C 1
ATOM 912 O O . SER A 1 121 ? -2.153 6.386 29.701 1.00 40.81 121 SER A O 1
ATOM 914 N N . ALA A 1 122 ? -3.628 8.063 29.416 1.00 41.72 122 ALA A N 1
ATOM 915 C CA . ALA A 1 122 ? -3.133 8.478 28.120 1.00 41.72 122 ALA A CA 1
ATOM 916 C C . ALA A 1 122 ? -1.750 9.096 28.352 1.00 41.72 122 ALA A C 1
ATOM 918 O O . ALA A 1 122 ? -1.627 10.239 28.794 1.00 41.72 122 ALA A O 1
ATOM 919 N N . ALA A 1 123 ? -0.701 8.305 28.126 1.00 39.66 123 ALA A N 1
ATOM 920 C CA . ALA A 1 123 ? 0.636 8.841 27.964 1.00 39.66 123 ALA A CA 1
ATOM 921 C C . ALA A 1 123 ? 0.589 9.857 26.807 1.00 39.66 123 ALA A C 1
ATOM 923 O O . ALA A 1 123 ? -0.082 9.591 25.803 1.00 39.66 123 ALA A O 1
ATOM 924 N N . PRO A 1 124 ? 1.242 11.025 26.932 1.00 36.81 124 PRO A N 1
ATOM 925 C CA . PRO A 1 124 ? 1.276 11.995 25.852 1.00 36.81 124 PRO A CA 1
ATOM 926 C C . PRO A 1 124 ? 1.874 11.314 24.623 1.00 36.81 124 PRO A C 1
ATO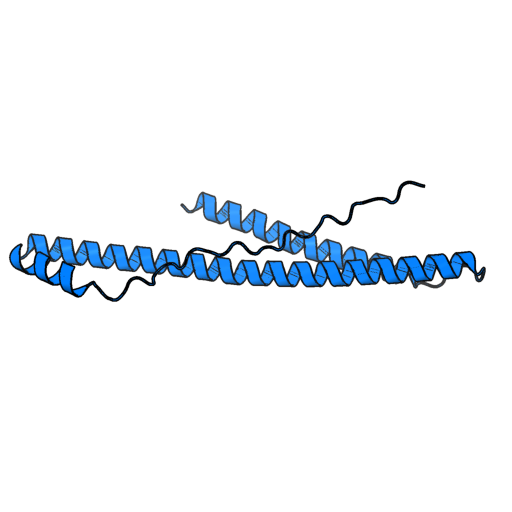M 928 O O . PRO A 1 124 ? 2.960 10.741 24.694 1.00 36.81 124 PRO A O 1
ATOM 931 N N . SER A 1 125 ? 1.133 11.338 23.515 1.00 41.41 125 SER A N 1
ATOM 932 C CA . SER A 1 125 ? 1.604 10.863 22.222 1.00 41.41 125 SER A CA 1
ATOM 933 C C . SER A 1 125 ? 2.910 11.577 21.888 1.00 41.41 125 SER A C 1
ATOM 935 O O . SER A 1 125 ? 2.911 12.760 21.551 1.00 41.41 125 SER A O 1
ATOM 937 N N . THR A 1 126 ? 4.031 10.871 21.997 1.00 39.22 126 THR A N 1
ATOM 938 C CA . THR A 1 126 ? 5.264 11.275 21.334 1.00 39.22 126 THR A CA 1
ATOM 939 C C . THR A 1 126 ? 4.985 11.180 19.844 1.00 39.22 126 THR A C 1
ATOM 941 O O . THR A 1 126 ? 4.778 10.089 19.311 1.00 39.22 126 THR A O 1
ATOM 944 N N . GLN A 1 127 ? 4.884 12.341 19.205 1.00 36.94 127 GLN A N 1
ATOM 945 C CA . GLN A 1 127 ? 4.897 12.493 17.758 1.00 36.94 127 GLN A CA 1
ATOM 946 C C . GLN A 1 127 ? 6.002 11.590 17.174 1.00 36.94 127 GLN A C 1
ATOM 948 O O . GLN A 1 127 ? 7.120 11.636 17.690 1.00 36.94 127 GLN A O 1
ATOM 953 N N . PRO A 1 128 ? 5.727 10.751 16.160 1.00 37.16 128 PRO A N 1
ATOM 954 C CA . PRO A 1 128 ? 6.801 10.098 15.432 1.00 37.16 128 PRO A CA 1
ATOM 955 C C . PRO A 1 128 ? 7.622 11.193 14.750 1.00 37.16 128 PRO A C 1
ATOM 957 O O . PRO A 1 128 ? 7.094 11.961 13.947 1.00 37.16 128 PRO A O 1
ATOM 960 N N . ASP A 1 129 ? 8.894 11.286 15.120 1.00 43.47 129 ASP A N 1
ATOM 961 C CA . ASP A 1 129 ? 9.847 12.305 14.672 1.00 43.47 129 ASP A CA 1
ATOM 962 C C . ASP A 1 129 ? 10.437 11.993 13.283 1.00 43.47 129 ASP A C 1
ATOM 964 O O . ASP A 1 129 ? 11.564 12.360 12.979 1.00 43.47 129 ASP A O 1
ATOM 968 N N . ASP A 1 130 ? 9.672 11.324 12.420 1.00 42.19 130 ASP A N 1
ATOM 969 C CA . ASP A 1 130 ? 10.105 10.949 11.075 1.00 42.19 130 ASP A CA 1
ATOM 970 C C . ASP A 1 130 ? 9.066 11.409 10.053 1.00 42.19 130 ASP A C 1
ATOM 972 O O . ASP A 1 130 ? 8.254 10.645 9.528 1.00 42.19 130 ASP A O 1
ATOM 976 N N . ALA A 1 131 ? 9.094 12.708 9.755 1.00 37.03 131 ALA A N 1
ATOM 977 C CA . ALA A 1 131 ? 8.657 13.151 8.443 1.00 37.03 131 ALA A CA 1
ATOM 978 C C . ALA A 1 131 ? 9.683 12.619 7.426 1.00 37.03 131 ALA A C 1
ATOM 980 O O . ALA A 1 131 ? 10.872 12.922 7.575 1.00 37.03 131 ALA A O 1
ATOM 981 N N . PRO A 1 132 ? 9.282 11.865 6.387 1.00 39.69 132 PRO A N 1
ATOM 982 C CA . PRO A 1 132 ? 10.201 11.559 5.307 1.00 39.69 132 PRO A CA 1
ATOM 983 C C . PRO A 1 132 ? 10.675 12.891 4.725 1.00 39.69 132 PRO A C 1
ATOM 985 O O . PRO A 1 132 ? 9.874 13.719 4.284 1.00 39.69 132 PRO A O 1
ATOM 988 N N . THR A 1 133 ? 11.989 13.118 4.758 1.00 39.12 133 THR A N 1
ATOM 989 C CA . THR A 1 133 ? 12.602 14.177 3.960 1.00 39.12 133 THR A CA 1
ATOM 990 C C . THR A 1 133 ? 12.148 13.943 2.529 1.00 39.12 133 THR A C 1
ATOM 992 O O . THR A 1 133 ? 12.434 12.894 1.952 1.00 39.12 133 THR A O 1
ATOM 995 N N . ALA A 1 134 ? 11.399 14.894 1.973 1.00 37.22 134 ALA A N 1
ATOM 996 C CA . ALA A 1 134 ? 11.043 14.869 0.569 1.00 37.22 134 ALA A CA 1
ATOM 997 C C . ALA A 1 134 ? 12.339 14.709 -0.237 1.00 37.22 134 ALA A C 1
ATOM 999 O O . ALA A 1 134 ? 13.220 15.571 -0.186 1.00 37.22 134 ALA A O 1
ATOM 1000 N N . ALA A 1 135 ? 12.472 13.588 -0.947 1.00 44.97 135 ALA A N 1
ATOM 1001 C CA . ALA A 1 135 ? 13.527 13.383 -1.924 1.00 44.97 135 ALA A CA 1
ATOM 1002 C C . ALA A 1 135 ? 13.333 14.422 -3.039 1.00 44.97 135 ALA A C 1
ATOM 1004 O O . ALA A 1 135 ? 12.539 14.240 -3.957 1.00 44.97 135 ALA A O 1
ATOM 1005 N N . GLY A 1 136 ? 13.986 15.570 -2.887 1.00 41.78 136 GLY A N 1
ATOM 1006 C CA . GLY A 1 136 ? 13.751 16.731 -3.736 1.00 41.78 136 GLY A CA 1
ATOM 1007 C C . GLY A 1 136 ? 14.740 17.866 -3.511 1.00 41.78 136 GLY A C 1
ATOM 1008 O O . GLY A 1 136 ? 14.379 19.023 -3.684 1.00 41.78 136 GLY A O 1
ATOM 1009 N N . ALA A 1 137 ? 15.979 17.561 -3.125 1.00 39.44 137 ALA A N 1
ATOM 1010 C CA . ALA A 1 137 ? 17.091 18.473 -3.362 1.00 39.44 137 ALA A CA 1
ATOM 1011 C C . ALA A 1 137 ? 17.739 18.055 -4.686 1.00 39.44 137 ALA A C 1
ATOM 1013 O O . ALA A 1 137 ? 18.525 17.109 -4.731 1.00 39.44 137 ALA A O 1
ATOM 1014 N N . MET A 1 138 ? 17.351 18.714 -5.781 1.00 42.03 138 MET A N 1
ATOM 1015 C CA . MET A 1 138 ? 18.102 18.608 -7.030 1.00 42.03 138 MET A CA 1
ATOM 1016 C C . MET A 1 138 ? 19.507 19.187 -6.810 1.00 42.03 138 MET A C 1
ATOM 1018 O O . MET A 1 138 ? 19.609 20.287 -6.265 1.00 42.03 138 MET A O 1
ATOM 1022 N N . PRO A 1 139 ? 20.586 18.498 -7.217 1.00 54.38 139 PRO A N 1
ATOM 1023 C CA . PRO A 1 139 ? 21.894 19.125 -7.298 1.00 54.38 139 PRO A CA 1
ATOM 1024 C C . PRO A 1 139 ? 21.869 20.172 -8.419 1.00 54.38 139 PRO A C 1
ATOM 1026 O O . PRO A 1 139 ? 21.559 19.859 -9.569 1.00 54.38 139 PRO A O 1
ATOM 1029 N N . GLU A 1 140 ? 22.162 21.421 -8.066 1.00 52.22 140 GLU A N 1
ATOM 1030 C CA . GLU A 1 140 ? 22.493 22.463 -9.038 1.00 52.22 140 GLU A CA 1
ATOM 1031 C C . GLU A 1 140 ? 23.797 22.049 -9.745 1.00 52.22 140 GLU A C 1
ATOM 1033 O O . GLU A 1 140 ? 24.765 21.664 -9.080 1.00 52.22 140 GLU A O 1
ATOM 1038 N N . PHE A 1 141 ? 23.791 22.072 -11.079 1.00 49.03 141 PHE A N 1
ATOM 1039 C CA . PHE A 1 141 ? 24.997 21.968 -11.904 1.00 49.03 141 PHE A CA 1
ATOM 1040 C C . PHE A 1 141 ? 25.678 23.330 -12.019 1.00 49.03 141 PHE A C 1
ATOM 1042 O O . PHE A 1 141 ? 24.947 24.328 -12.215 1.00 49.03 141 PHE A O 1
#